Protein AF-A0A528F548-F1 (afdb_monomer_lite)

pLDDT: mean 93.27, std 6.85, range [57.97, 98.19]

Secondary structure (DSSP, 8-state):
-----HHHHHHHHHHHTT-EEEEES-GGGGGGGTTPPP-SSEEEEE---GGG--HHHHHHHHHHHHH-

Radius of gyration: 12.27 Å; chains: 1; bounding box: 36×19×31 Å

Sequence (68 aa):
ADVFTPAHAAREWLLRNGRAPYLLVHPGLAPDFCELPDRDKRAVIVGDAGDAFTYAALNDAFRELSAG

Structure (mmCIF, N/CA/C/O backbone):
data_AF-A0A528F548-F1
#
_entry.id   AF-A0A528F548-F1
#
loop_
_atom_site.group_PDB
_atom_site.id
_atom_site.type_symbol
_atom_site.label_atom_id
_atom_site.label_alt_id
_atom_site.label_comp_id
_atom_site.label_asym_id
_atom_site.label_entity_id
_atom_site.label_seq_id
_atom_site.pdbx_PDB_ins_code
_atom_site.Cartn_x
_atom_site.Cartn_y
_atom_site.Cartn_z
_atom_site.occupancy
_atom_site.B_iso_or_equiv
_atom_site.auth_seq_id
_atom_site.auth_comp_id
_atom_site.auth_asym_id
_atom_site.auth_atom_id
_atom_site.pdbx_PDB_model_num
ATOM 1 N N . ALA A 1 1 ? 21.05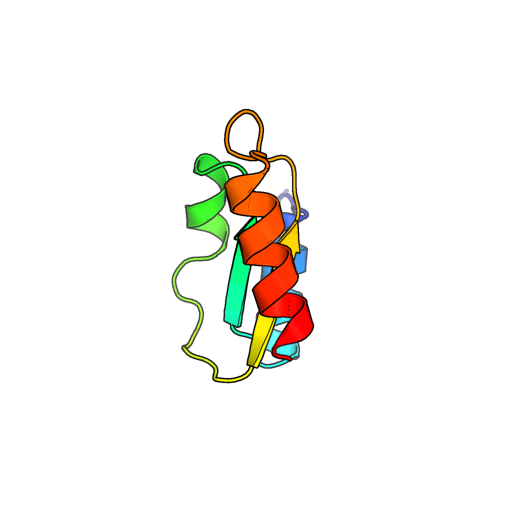3 -3.281 15.359 1.00 57.97 1 ALA A N 1
ATOM 2 C CA . ALA A 1 1 ? 19.993 -2.260 15.411 1.00 57.97 1 ALA A CA 1
ATOM 3 C C . ALA A 1 1 ? 18.914 -2.716 14.452 1.00 57.97 1 ALA A C 1
ATOM 5 O O . ALA A 1 1 ? 19.267 -3.075 13.336 1.00 57.97 1 ALA A O 1
ATOM 6 N N . ASP A 1 2 ? 17.668 -2.801 14.903 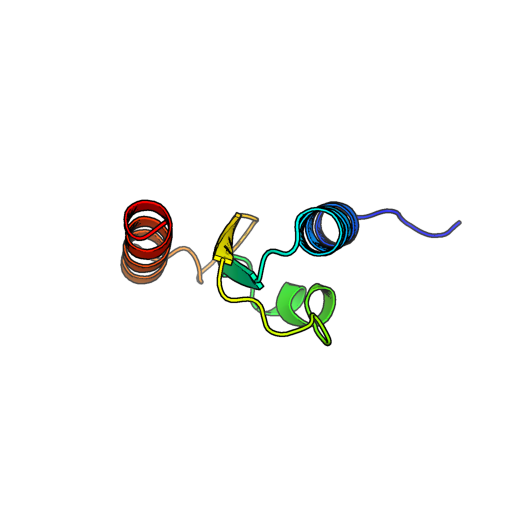1.00 78.44 2 ASP A N 1
ATOM 7 C CA . ASP A 1 2 ? 16.555 -3.151 14.022 1.00 78.44 2 ASP A CA 1
ATOM 8 C C . ASP A 1 2 ? 16.176 -1.911 13.196 1.00 78.44 2 ASP A C 1
ATOM 10 O O . ASP A 1 2 ? 16.135 -0.804 13.742 1.00 78.44 2 ASP A O 1
ATOM 14 N N . VAL A 1 3 ? 16.002 -2.053 11.881 1.00 83.44 3 VAL A N 1
ATOM 15 C CA . VAL A 1 3 ? 15.714 -0.914 10.993 1.00 83.44 3 VAL A CA 1
ATOM 16 C C . VAL A 1 3 ? 14.205 -0.703 10.955 1.00 83.44 3 VAL A C 1
ATOM 18 O O . VAL A 1 3 ? 13.457 -1.546 10.467 1.00 83.44 3 VAL A O 1
ATOM 21 N N . PHE A 1 4 ? 13.745 0.448 11.440 1.00 89.94 4 PHE A N 1
ATOM 22 C CA . PHE A 1 4 ? 12.348 0.841 11.292 1.00 89.94 4 PHE A CA 1
ATOM 23 C C . PHE A 1 4 ? 12.111 1.412 9.888 1.00 89.94 4 PHE A C 1
ATOM 25 O O . PHE A 1 4 ? 12.655 2.461 9.541 1.00 89.94 4 PHE A O 1
ATOM 32 N N . THR A 1 5 ? 11.320 0.711 9.072 1.00 93.69 5 THR A N 1
ATOM 33 C CA . THR A 1 5 ? 11.075 1.062 7.666 1.00 93.69 5 THR A CA 1
ATOM 34 C C . THR A 1 5 ? 9.738 1.797 7.484 1.00 93.69 5 THR A C 1
ATOM 36 O O . THR A 1 5 ? 8.819 1.637 8.294 1.00 93.69 5 THR A O 1
ATOM 39 N N . PRO A 1 6 ? 9.563 2.570 6.394 1.00 95.88 6 PRO A N 1
ATOM 40 C CA . PRO A 1 6 ? 8.263 3.142 6.043 1.00 95.88 6 PRO A CA 1
ATOM 41 C C . PRO A 1 6 ? 7.158 2.090 5.862 1.00 95.88 6 PRO A C 1
ATOM 43 O O . PRO A 1 6 ? 6.018 2.338 6.250 1.00 95.88 6 PRO A O 1
ATOM 46 N N . ALA A 1 7 ? 7.489 0.906 5.330 1.00 95.31 7 ALA A N 1
ATOM 47 C CA . ALA A 1 7 ? 6.538 -0.197 5.187 1.00 95.31 7 ALA A CA 1
ATOM 48 C C . ALA A 1 7 ? 6.039 -0.687 6.558 1.00 95.31 7 ALA A C 1
ATOM 50 O O . ALA A 1 7 ? 4.831 -0.805 6.763 1.00 95.31 7 ALA A O 1
ATOM 51 N N . HIS A 1 8 ? 6.940 -0.837 7.539 1.00 94.88 8 HIS A N 1
ATOM 52 C CA . HIS A 1 8 ? 6.562 -1.133 8.924 1.00 94.88 8 HIS A CA 1
ATOM 53 C C . HIS A 1 8 ? 5.663 -0.044 9.525 1.00 94.88 8 HIS A C 1
ATOM 55 O O . HIS A 1 8 ? 4.657 -0.358 10.161 1.00 94.88 8 HIS A O 1
ATOM 61 N N . ALA A 1 9 ? 5.973 1.236 9.292 1.00 96.12 9 ALA A N 1
ATOM 62 C CA . ALA A 1 9 ? 5.148 2.342 9.776 1.00 96.12 9 ALA A CA 1
ATOM 63 C C . ALA A 1 9 ? 3.728 2.319 9.180 1.00 96.12 9 ALA A C 1
ATOM 65 O O . ALA A 1 9 ? 2.745 2.497 9.903 1.00 96.12 9 ALA A O 1
ATOM 66 N N . ALA A 1 10 ? 3.612 2.061 7.874 1.00 97.31 10 ALA A N 1
ATOM 67 C CA . ALA A 1 10 ? 2.333 1.946 7.179 1.00 97.31 10 ALA A CA 1
ATOM 68 C C . ALA A 1 10 ? 1.522 0.737 7.673 1.00 97.31 10 ALA A C 1
ATOM 70 O O . ALA A 1 10 ? 0.328 0.866 7.951 1.00 97.31 10 ALA A O 1
ATOM 71 N N . ARG A 1 11 ? 2.174 -0.419 7.855 1.00 96.69 11 ARG A N 1
ATOM 72 C CA . ARG A 1 11 ? 1.561 -1.633 8.411 1.00 96.69 11 ARG A CA 1
ATOM 73 C C . ARG A 1 11 ? 0.982 -1.390 9.805 1.00 96.69 11 ARG A C 1
ATOM 75 O O . ARG A 1 11 ? -0.174 -1.715 10.066 1.00 96.69 11 ARG A O 1
ATOM 82 N N . GLU A 1 12 ? 1.759 -0.771 10.690 1.00 96.25 12 GLU A N 1
ATOM 83 C CA . GLU A 1 12 ? 1.315 -0.409 12.040 1.00 96.25 12 GLU A CA 1
ATOM 84 C C . GLU A 1 12 ? 0.120 0.547 12.017 1.00 96.25 12 GLU A C 1
ATOM 86 O O . GLU A 1 12 ? -0.826 0.396 12.795 1.00 96.25 12 GLU A O 1
ATOM 91 N N . TRP A 1 13 ? 0.124 1.520 11.104 1.00 97.31 13 TRP A N 1
ATOM 92 C CA . TRP A 1 13 ? -1.000 2.433 10.944 1.00 97.31 13 TRP A CA 1
ATOM 93 C C . TRP A 1 13 ? -2.275 1.696 10.509 1.00 97.31 13 TRP A C 1
ATOM 95 O O . TRP A 1 13 ? -3.334 1.938 11.090 1.00 97.31 13 TRP A O 1
ATOM 105 N N . LEU A 1 14 ? -2.190 0.762 9.555 1.00 96.88 14 LEU A N 1
ATOM 106 C CA . LEU A 1 14 ? -3.334 -0.049 9.114 1.00 96.88 14 LEU A CA 1
ATOM 107 C C . LEU A 1 14 ? -3.952 -0.836 10.276 1.00 96.88 14 LEU A C 1
ATOM 109 O O . LEU A 1 14 ? -5.169 -0.797 10.471 1.00 96.88 14 LEU A O 1
ATOM 113 N N . LEU A 1 15 ? -3.115 -1.489 11.089 1.00 96.31 15 LEU A N 1
ATOM 114 C CA . LEU A 1 15 ? -3.553 -2.263 12.254 1.00 96.31 15 LEU A CA 1
ATOM 115 C C . LEU A 1 15 ? -4.258 -1.384 13.288 1.00 96.31 15 LEU A C 1
ATOM 117 O O . LEU A 1 15 ? -5.367 -1.704 13.719 1.00 96.31 15 LEU A O 1
ATOM 121 N N . ARG A 1 16 ? -3.650 -0.248 13.644 1.00 97.12 16 ARG A N 1
ATOM 122 C CA . ARG A 1 16 ? -4.195 0.688 14.642 1.00 97.12 16 ARG A CA 1
ATOM 123 C C . ARG A 1 16 ? -5.508 1.331 14.203 1.00 97.12 16 ARG A C 1
ATOM 125 O O . ARG A 1 16 ? -6.313 1.694 15.053 1.00 97.12 16 ARG A O 1
ATOM 132 N N . ASN A 1 17 ? -5.727 1.461 12.896 1.00 96.06 17 ASN A N 1
ATOM 133 C CA . ASN A 1 17 ? -6.917 2.097 12.329 1.00 96.06 17 ASN A CA 1
ATOM 134 C C . ASN A 1 17 ? -7.946 1.094 11.781 1.00 96.06 17 ASN A C 1
ATOM 136 O O . ASN A 1 17 ? -8.958 1.516 11.219 1.00 96.06 17 ASN A O 1
ATOM 140 N N . GLY A 1 18 ? -7.703 -0.2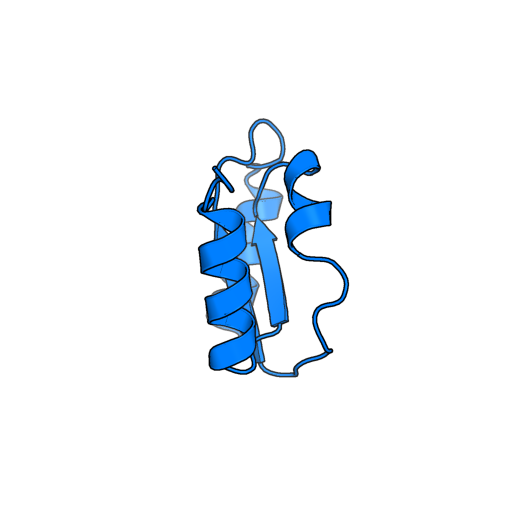14 11.925 1.00 95.62 18 GLY A N 1
ATOM 141 C CA . GLY A 1 18 ? -8.610 -1.262 11.454 1.00 95.62 18 GLY A CA 1
ATOM 142 C C . GLY A 1 18 ? -8.870 -1.205 9.946 1.00 95.62 18 GLY A C 1
ATOM 143 O O . GLY A 1 18 ? -10.014 -1.361 9.524 1.00 95.62 18 GLY A O 1
ATOM 144 N N . ARG A 1 19 ? -7.830 -0.944 9.145 1.00 95.44 19 ARG A N 1
ATOM 145 C CA . ARG A 1 19 ? -7.916 -0.806 7.683 1.00 95.44 19 ARG A CA 1
ATOM 146 C C . ARG A 1 19 ? -7.275 -1.991 6.963 1.00 95.44 19 ARG A C 1
ATOM 148 O O . ARG A 1 19 ? -6.217 -2.458 7.378 1.00 95.44 19 ARG A O 1
ATOM 155 N N . ALA A 1 20 ? -7.888 -2.427 5.867 1.00 94.12 20 ALA A N 1
ATOM 156 C CA . ALA A 1 20 ? -7.287 -3.350 4.908 1.00 94.12 20 ALA A CA 1
ATOM 157 C C . ALA A 1 20 ? -6.486 -2.560 3.858 1.00 94.12 20 ALA A C 1
ATOM 159 O O . ALA A 1 20 ? -6.942 -1.499 3.420 1.00 94.12 20 ALA A O 1
ATOM 160 N N . PRO A 1 21 ? -5.302 -3.034 3.443 1.00 95.44 21 PRO A N 1
ATOM 161 C CA . PRO A 1 21 ? -4.511 -2.342 2.436 1.00 95.44 21 PRO A CA 1
ATOM 162 C C . PRO A 1 21 ? -5.034 -2.584 1.016 1.00 95.44 21 PRO A C 1
ATOM 164 O O . PRO A 1 21 ? -5.370 -3.705 0.644 1.00 95.44 21 PRO A O 1
ATOM 167 N N . TYR A 1 22 ? -4.975 -1.547 0.187 1.00 95.38 22 TYR A N 1
ATOM 168 C CA . TYR A 1 22 ? -4.815 -1.665 -1.259 1.00 95.38 22 TYR A CA 1
ATOM 169 C C . TYR A 1 22 ? -3.399 -1.196 -1.606 1.00 95.38 22 TYR A C 1
ATOM 171 O O . TYR A 1 22 ? -3.040 -0.050 -1.329 1.00 95.38 22 TYR A O 1
ATOM 179 N N . LEU A 1 23 ? -2.569 -2.079 -2.157 1.00 96.06 23 LEU A N 1
ATOM 180 C CA . LEU A 1 23 ? -1.139 -1.827 -2.331 1.00 96.06 23 LEU A CA 1
ATOM 181 C C . LEU A 1 23 ? -0.835 -1.283 -3.731 1.00 96.06 23 LEU A C 1
ATOM 183 O O . LEU A 1 23 ? -0.933 -2.008 -4.716 1.00 96.06 23 LEU A O 1
ATOM 187 N N . LEU A 1 24 ? -0.400 -0.025 -3.799 1.00 96.94 24 LEU A N 1
ATOM 188 C CA . LEU A 1 24 ? 0.225 0.581 -4.974 1.00 96.94 24 LEU A CA 1
ATOM 189 C C . LEU A 1 24 ? 1.717 0.802 -4.678 1.00 96.94 24 LEU A C 1
ATOM 191 O O . LEU A 1 24 ? 2.184 1.920 -4.459 1.00 96.94 24 LEU A O 1
ATOM 195 N N . VAL A 1 25 ? 2.447 -0.310 -4.599 1.00 96.75 25 VAL A N 1
ATOM 196 C CA . VAL A 1 25 ? 3.878 -0.382 -4.262 1.00 96.75 25 VAL A CA 1
ATOM 197 C C . VAL A 1 25 ? 4.558 -1.445 -5.123 1.00 96.75 25 VAL A C 1
ATOM 199 O O . VAL A 1 25 ? 3.888 -2.258 -5.761 1.00 96.75 25 VAL A O 1
ATOM 202 N N . HIS A 1 26 ? 5.889 -1.472 -5.128 1.00 96.12 26 HIS A N 1
ATOM 203 C CA . HIS A 1 26 ? 6.637 -2.477 -5.873 1.00 96.12 26 HIS A CA 1
ATOM 204 C C . HIS A 1 26 ? 6.328 -3.877 -5.305 1.00 96.12 26 HIS A C 1
ATOM 206 O O . HIS A 1 26 ? 6.297 -4.024 -4.080 1.00 96.12 26 HIS A O 1
ATOM 212 N N . PRO A 1 27 ? 6.156 -4.933 -6.128 1.00 93.19 27 PRO A N 1
ATOM 213 C CA . PRO A 1 27 ? 5.775 -6.267 -5.644 1.00 93.19 27 PRO A CA 1
ATOM 214 C C . PRO A 1 27 ? 6.705 -6.843 -4.567 1.00 93.19 27 PRO A C 1
ATOM 216 O O . PRO A 1 27 ? 6.269 -7.595 -3.701 1.00 93.19 27 PRO A O 1
ATOM 219 N N . GLY A 1 28 ? 7.981 -6.447 -4.585 1.00 94.50 28 GLY A N 1
ATOM 220 C CA . GLY A 1 28 ? 8.963 -6.817 -3.561 1.00 94.50 28 GLY A CA 1
ATOM 221 C C . GLY A 1 28 ? 8.645 -6.321 -2.142 1.00 94.50 28 GLY A C 1
ATOM 222 O O . GLY A 1 28 ? 9.210 -6.862 -1.202 1.00 94.50 28 GLY A O 1
ATOM 223 N N . LEU A 1 29 ? 7.741 -5.346 -1.982 1.00 92.56 29 LEU A N 1
ATOM 224 C CA . LEU A 1 29 ? 7.255 -4.852 -0.686 1.00 92.56 29 LEU A CA 1
ATOM 225 C C . LEU A 1 29 ? 5.989 -5.577 -0.203 1.00 92.56 29 LEU A C 1
ATOM 227 O O . LEU A 1 29 ? 5.564 -5.372 0.928 1.00 92.56 29 LEU A O 1
ATOM 231 N N . ALA A 1 30 ? 5.365 -6.432 -1.022 1.00 91.25 30 ALA A N 1
ATOM 232 C CA . ALA A 1 30 ? 4.174 -7.178 -0.608 1.00 91.25 30 ALA A CA 1
ATOM 233 C C . ALA A 1 30 ? 4.378 -8.034 0.665 1.00 91.25 30 ALA A C 1
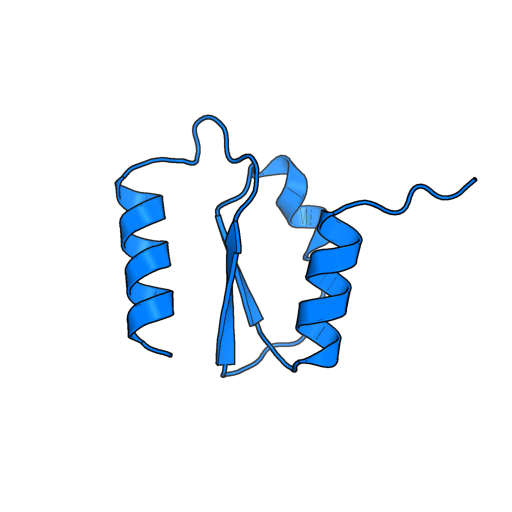ATOM 235 O O . ALA A 1 30 ? 3.454 -8.076 1.483 1.00 91.25 30 ALA A O 1
ATOM 236 N N . PRO A 1 31 ? 5.550 -8.670 0.902 1.00 94.06 31 PRO A N 1
ATOM 237 C CA . PRO A 1 31 ? 5.802 -9.407 2.140 1.00 94.06 31 PRO A CA 1
ATOM 238 C C . PRO A 1 31 ? 5.702 -8.553 3.411 1.00 94.06 31 PRO A C 1
ATOM 240 O O . PRO A 1 31 ? 5.316 -9.084 4.445 1.00 94.06 31 PRO A O 1
ATOM 243 N N . ASP A 1 32 ? 5.964 -7.242 3.350 1.00 93.75 32 ASP A N 1
ATOM 244 C CA . ASP A 1 32 ? 5.839 -6.351 4.515 1.00 93.75 32 ASP A CA 1
ATOM 245 C C . ASP A 1 32 ? 4.378 -6.147 4.960 1.00 93.75 32 ASP A C 1
ATOM 247 O O . ASP A 1 32 ? 4.115 -5.664 6.060 1.00 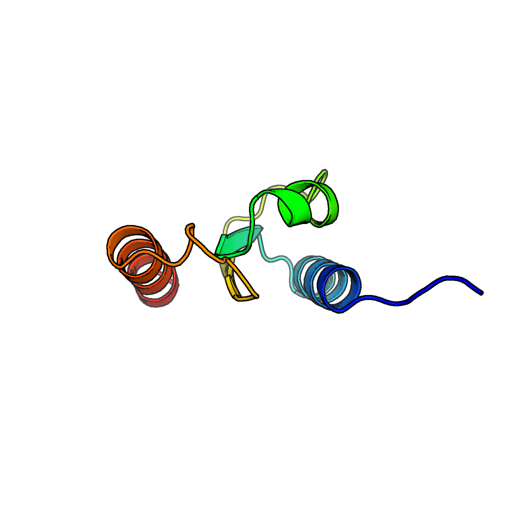93.75 32 ASP A O 1
ATOM 251 N N . PHE A 1 33 ? 3.409 -6.519 4.120 1.00 94.62 33 PHE A N 1
ATOM 252 C CA . PHE A 1 33 ? 1.974 -6.366 4.373 1.00 94.62 33 PHE A CA 1
ATOM 253 C C . PHE A 1 33 ? 1.241 -7.711 4.478 1.00 94.62 33 PHE A C 1
ATOM 255 O O . PHE A 1 33 ? 0.009 -7.746 4.437 1.00 94.62 33 PHE A O 1
ATOM 262 N N . CYS A 1 34 ? 1.969 -8.822 4.625 1.00 91.88 34 CYS A N 1
ATOM 263 C CA . CYS A 1 34 ? 1.356 -10.130 4.829 1.00 91.88 34 CYS A CA 1
ATOM 264 C C . CYS A 1 34 ? 0.706 -10.251 6.223 1.00 91.88 34 CYS A C 1
ATOM 266 O O . CYS A 1 34 ? 0.986 -9.478 7.149 1.00 91.88 34 CYS A O 1
ATOM 268 N N . GLU A 1 35 ? -0.193 -11.233 6.354 1.00 92.25 35 GLU A N 1
ATOM 269 C CA . GLU A 1 35 ? -0.847 -11.603 7.622 1.00 92.25 35 GLU A CA 1
ATOM 270 C C . GLU A 1 35 ? -1.644 -10.467 8.290 1.00 92.25 35 GLU A C 1
ATOM 272 O O . GLU A 1 35 ? -1.901 -10.486 9.496 1.00 92.25 35 GLU A O 1
ATOM 277 N N . LEU A 1 36 ? -2.056 -9.460 7.516 1.00 91.69 36 LEU A N 1
ATOM 278 C CA . LEU A 1 36 ? -2.997 -8.455 7.991 1.00 91.69 36 LEU A CA 1
ATOM 279 C C . LEU A 1 36 ? -4.409 -9.063 8.064 1.00 91.69 36 LEU A C 1
ATOM 281 O O . LEU A 1 36 ? -4.806 -9.786 7.151 1.00 91.69 36 LEU A O 1
ATOM 285 N N . PRO A 1 37 ? -5.176 -8.793 9.136 1.00 90.81 37 PRO A N 1
ATOM 286 C CA . PRO A 1 37 ? -6.541 -9.290 9.258 1.00 90.81 37 PRO A CA 1
ATOM 287 C C . PRO A 1 37 ? -7.435 -8.685 8.174 1.00 90.81 37 PRO A C 1
ATOM 289 O O . PRO A 1 37 ? -7.279 -7.510 7.834 1.00 90.81 37 PRO A O 1
ATOM 292 N N . ASP A 1 38 ? -8.423 -9.449 7.711 1.00 88.62 38 ASP A N 1
ATOM 293 C CA . ASP A 1 38 ? -9.457 -8.925 6.820 1.00 88.62 38 ASP A CA 1
ATOM 294 C C . ASP A 1 38 ? -10.246 -7.803 7.506 1.00 88.62 38 ASP A C 1
ATOM 296 O O . ASP A 1 38 ? -10.615 -7.891 8.684 1.00 88.62 38 ASP A O 1
ATOM 300 N N . ARG A 1 39 ? -10.486 -6.719 6.763 1.00 91.69 39 ARG A N 1
ATOM 301 C CA . ARG A 1 39 ? -11.233 -5.539 7.213 1.00 91.69 39 ARG A CA 1
ATOM 302 C C . ARG A 1 39 ? -12.105 -5.015 6.081 1.00 91.69 39 ARG A C 1
ATOM 304 O O . ARG A 1 39 ? -11.667 -4.964 4.936 1.00 91.69 39 ARG A O 1
ATOM 311 N N . ASP A 1 40 ? -13.287 -4.525 6.437 1.00 89.06 40 ASP A N 1
ATOM 312 C CA . ASP A 1 40 ? -14.241 -3.983 5.462 1.00 89.06 40 ASP A CA 1
ATOM 313 C C . ASP A 1 40 ? -13.793 -2.634 4.889 1.00 89.06 40 ASP A C 1
ATOM 315 O O . ASP A 1 40 ? -14.051 -2.317 3.733 1.00 89.06 40 ASP A O 1
ATOM 319 N N . LYS A 1 41 ? -13.112 -1.823 5.707 1.00 92.44 41 LYS A N 1
ATOM 320 C CA . LYS A 1 41 ? -12.654 -0.487 5.323 1.00 92.44 41 LYS A CA 1
ATOM 321 C C . LYS A 1 41 ? -11.257 -0.543 4.734 1.00 92.44 41 LYS A C 1
ATOM 323 O O . LYS A 1 41 ? -10.326 -0.992 5.408 1.00 92.44 41 LYS A O 1
ATOM 328 N N . ARG A 1 42 ? -11.086 -0.005 3.530 1.00 92.25 42 ARG A N 1
ATOM 329 C CA . ARG A 1 42 ? -9.803 -0.019 2.824 1.00 92.25 42 ARG A CA 1
ATOM 330 C C . ARG A 1 42 ? -9.010 1.270 3.026 1.00 92.25 42 ARG A C 1
ATOM 332 O O . ARG A 1 42 ? -9.531 2.287 3.493 1.00 92.25 42 ARG A O 1
ATOM 339 N N . ALA A 1 43 ? -7.715 1.188 2.748 1.00 95.69 43 ALA A N 1
ATOM 340 C CA . ALA A 1 43 ? -6.799 2.314 2.638 1.00 95.69 43 ALA A CA 1
ATOM 341 C C . ALA A 1 43 ? -5.775 2.021 1.537 1.00 95.69 43 ALA A C 1
ATOM 343 O O . ALA A 1 43 ? -5.185 0.941 1.506 1.00 95.69 43 ALA A O 1
ATOM 344 N N . VAL A 1 44 ? -5.545 2.988 0.650 1.00 96.50 44 VAL A N 1
ATOM 345 C CA . VAL A 1 44 ? -4.522 2.872 -0.393 1.00 96.50 44 VAL A CA 1
ATOM 346 C C . VAL A 1 44 ? -3.154 3.198 0.196 1.00 96.50 44 VAL A C 1
ATOM 348 O O . VAL A 1 44 ? -2.947 4.286 0.735 1.00 96.50 44 VAL A O 1
ATOM 351 N N . ILE A 1 45 ? -2.212 2.266 0.069 1.00 96.88 45 ILE A N 1
ATOM 352 C CA . ILE A 1 45 ? -0.807 2.457 0.423 1.00 96.88 45 ILE A CA 1
ATOM 353 C C . ILE A 1 45 ? -0.031 2.747 -0.852 1.00 96.88 45 ILE A C 1
ATOM 355 O O . ILE A 1 45 ? 0.055 1.895 -1.735 1.00 96.88 45 ILE A O 1
ATOM 359 N N . VAL A 1 46 ? 0.536 3.948 -0.930 1.00 96.75 46 VAL A N 1
ATOM 360 C CA . VAL A 1 46 ? 1.356 4.387 -2.060 1.00 96.75 46 VAL A CA 1
ATOM 361 C C . VAL A 1 46 ? 2.816 4.429 -1.632 1.00 96.75 46 VAL A C 1
ATOM 363 O O . VAL A 1 46 ? 3.153 4.998 -0.594 1.00 96.75 46 VAL A O 1
ATOM 366 N N . GLY A 1 47 ? 3.678 3.841 -2.449 1.00 95.12 47 GLY A N 1
ATOM 367 C CA . GLY A 1 47 ? 5.127 3.856 -2.287 1.00 95.12 47 GLY A CA 1
ATOM 368 C C . GLY A 1 47 ? 5.810 3.839 -3.648 1.00 95.12 47 GLY A C 1
ATOM 369 O O . GLY A 1 47 ? 5.160 4.031 -4.675 1.00 95.12 47 GLY A O 1
ATOM 370 N N . ASP A 1 48 ? 7.119 3.595 -3.668 1.00 95.44 48 ASP A N 1
ATOM 371 C CA . ASP A 1 48 ? 7.811 3.353 -4.932 1.00 95.44 48 ASP A CA 1
ATOM 372 C C . ASP A 1 48 ? 7.290 2.046 -5.544 1.00 95.44 48 ASP A C 1
ATOM 374 O O . ASP A 1 48 ? 7.440 0.971 -4.954 1.00 95.44 48 ASP A O 1
ATOM 378 N N . ALA A 1 49 ? 6.616 2.157 -6.689 1.00 95.62 49 ALA A N 1
ATOM 379 C CA . ALA A 1 49 ? 6.063 1.016 -7.404 1.00 95.62 49 ALA A CA 1
ATOM 380 C C . ALA A 1 49 ? 6.809 0.669 -8.693 1.00 95.62 49 ALA A C 1
ATOM 382 O O . ALA A 1 49 ? 6.459 -0.328 -9.322 1.00 95.62 49 ALA A O 1
ATOM 383 N N . GLY A 1 50 ? 7.844 1.431 -9.069 1.00 95.00 50 GLY A N 1
ATOM 384 C CA . GLY A 1 50 ? 8.560 1.241 -10.331 1.00 95.00 50 GLY A CA 1
ATOM 385 C C . GLY A 1 50 ? 7.602 1.032 -11.511 1.00 95.00 50 GLY A C 1
ATOM 386 O O . GLY A 1 50 ? 6.641 1.781 -11.691 1.00 95.00 50 GLY A O 1
ATOM 387 N N . ASP A 1 51 ? 7.810 -0.051 -12.258 1.00 95.94 51 ASP A N 1
ATOM 388 C CA . ASP A 1 51 ? 6.990 -0.407 -13.423 1.00 95.94 51 ASP A CA 1
ATOM 389 C C . ASP A 1 51 ? 5.536 -0.784 -13.080 1.00 95.94 51 ASP A C 1
ATOM 391 O O . ASP A 1 51 ? 4.669 -0.771 -13.954 1.00 95.94 51 ASP A O 1
ATOM 395 N N . ALA A 1 52 ? 5.228 -1.087 -11.813 1.00 92.69 52 ALA A N 1
ATOM 396 C CA . ALA A 1 52 ? 3.856 -1.336 -11.373 1.00 92.69 52 ALA A CA 1
ATOM 397 C C . ALA A 1 52 ? 3.029 -0.040 -11.253 1.00 92.69 52 ALA A C 1
ATOM 399 O O . ALA A 1 52 ? 1.800 -0.110 -11.170 1.00 92.69 52 ALA A O 1
ATOM 400 N N . PHE A 1 53 ? 3.658 1.144 -11.307 1.00 95.94 53 PHE A N 1
ATOM 401 C CA . PHE A 1 53 ? 2.989 2.450 -11.254 1.00 95.94 53 PHE A CA 1
ATOM 402 C C . PHE A 1 53 ? 2.337 2.839 -12.595 1.00 95.94 53 PHE A C 1
ATOM 404 O O . PHE A 1 53 ? 2.574 3.903 -13.169 1.00 95.94 53 PHE A O 1
ATOM 411 N N . THR A 1 54 ? 1.514 1.944 -13.131 1.00 97.38 54 THR A N 1
ATOM 412 C CA . THR A 1 54 ? 0.807 2.151 -14.398 1.00 97.38 54 THR A CA 1
ATOM 413 C C . THR A 1 54 ? -0.440 3.012 -14.208 1.00 97.38 54 THR A C 1
ATOM 415 O O . THR A 1 54 ? -1.009 3.091 -13.118 1.00 97.38 54 THR A O 1
ATOM 418 N N . TYR A 1 55 ? -0.937 3.605 -15.298 1.00 97.88 55 TYR A N 1
ATOM 419 C CA . TYR A 1 55 ? -2.218 4.320 -15.276 1.00 97.88 55 TYR A CA 1
ATOM 420 C C . TYR A 1 55 ? -3.375 3.430 -14.803 1.00 97.88 55 TYR A C 1
ATOM 422 O O . TYR A 1 55 ? -4.226 3.884 -14.046 1.00 97.88 55 TYR A O 1
ATOM 430 N N . ALA A 1 56 ? -3.396 2.161 -15.221 1.00 98.19 56 ALA A N 1
ATOM 431 C CA . ALA A 1 56 ? -4.421 1.214 -14.796 1.00 98.19 56 ALA A CA 1
ATOM 432 C C . ALA A 1 56 ? -4.399 1.021 -13.270 1.00 98.19 56 ALA A C 1
ATOM 434 O O . ALA A 1 56 ? -5.430 1.190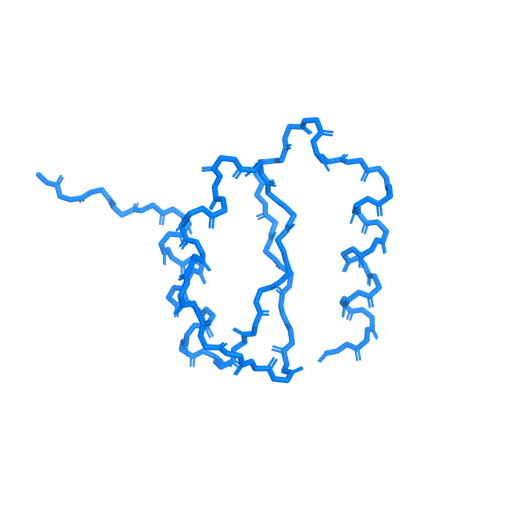 -12.625 1.00 98.19 56 ALA A O 1
ATOM 435 N N . ALA A 1 57 ? -3.217 0.782 -12.694 1.00 96.75 57 ALA A N 1
ATOM 436 C CA . ALA A 1 57 ? -3.051 0.615 -11.251 1.00 96.75 57 ALA A CA 1
ATOM 437 C C . ALA A 1 57 ? -3.424 1.888 -10.467 1.00 96.75 57 ALA A C 1
ATOM 439 O O . ALA A 1 57 ? -4.104 1.819 -9.445 1.00 96.75 57 ALA A O 1
ATOM 440 N N . LEU A 1 58 ? -3.041 3.063 -10.973 1.00 97.31 58 LEU A N 1
ATOM 441 C CA . LEU A 1 58 ? -3.434 4.353 -10.400 1.00 97.31 58 LEU A CA 1
ATOM 442 C C . LEU A 1 58 ? -4.947 4.574 -10.426 1.00 97.31 58 LEU A C 1
ATOM 444 O O . LEU A 1 58 ? -5.529 5.047 -9.452 1.00 97.31 58 LEU A O 1
ATOM 448 N N . ASN A 1 59 ? -5.586 4.249 -11.544 1.00 97.69 59 ASN A N 1
ATOM 449 C CA . ASN A 1 59 ? -7.021 4.411 -11.712 1.00 97.69 59 ASN A CA 1
ATOM 450 C C . ASN A 1 59 ? -7.810 3.452 -10.807 1.00 97.69 59 ASN A C 1
ATOM 452 O O . ASN A 1 59 ? -8.836 3.842 -10.252 1.00 97.69 59 ASN A O 1
ATOM 456 N N . ASP A 1 60 ? -7.322 2.231 -10.600 1.00 96.88 60 ASP A N 1
ATOM 457 C CA . ASP A 1 60 ? -7.930 1.297 -9.653 1.00 96.88 60 ASP A CA 1
ATOM 458 C C . ASP A 1 60 ? -7.736 1.758 -8.201 1.00 96.88 60 ASP A C 1
ATOM 460 O O . ASP A 1 60 ? -8.709 1.810 -7.449 1.00 96.88 60 ASP A O 1
ATOM 464 N N . ALA A 1 61 ? -6.542 2.236 -7.832 1.00 96.38 61 ALA A N 1
ATOM 465 C CA . ALA A 1 61 ? -6.309 2.866 -6.531 1.00 96.38 61 ALA A CA 1
ATOM 466 C C . ALA A 1 61 ? -7.230 4.082 -6.293 1.00 96.38 61 ALA A C 1
ATOM 468 O O . ALA A 1 61 ? -7.779 4.265 -5.207 1.00 96.38 61 ALA A O 1
ATOM 469 N N . PHE A 1 62 ? -7.450 4.913 -7.314 1.00 96.25 62 PHE A N 1
ATOM 470 C CA . PHE A 1 62 ? -8.362 6.055 -7.230 1.00 96.25 62 PHE A CA 1
ATOM 471 C C . PHE A 1 62 ? -9.823 5.635 -7.000 1.00 96.25 62 PHE A C 1
ATOM 473 O O . PHE A 1 62 ? -10.549 6.286 -6.242 1.00 96.25 62 PHE A O 1
ATOM 480 N N . ARG A 1 63 ? -10.266 4.540 -7.625 1.00 95.69 63 ARG A N 1
ATOM 481 C CA . ARG A 1 63 ? -11.612 3.989 -7.407 1.00 95.69 63 ARG A CA 1
ATOM 482 C C . ARG A 1 63 ? -11.800 3.497 -5.976 1.00 95.69 63 ARG A C 1
ATOM 484 O O . ARG A 1 63 ? -12.854 3.757 -5.408 1.00 95.69 63 ARG A O 1
ATOM 491 N N . GLU A 1 64 ? -10.785 2.874 -5.382 1.00 94.19 64 GLU A N 1
ATOM 492 C CA . GLU A 1 64 ? -10.805 2.473 -3.967 1.00 94.19 64 GLU A CA 1
ATOM 493 C C . GLU A 1 64 ? -10.975 3.693 -3.048 1.00 94.19 64 GLU A C 1
ATOM 495 O O . GLU A 1 64 ? -11.838 3.695 -2.176 1.00 94.19 64 GLU A O 1
ATOM 500 N N . LEU A 1 65 ? -10.242 4.786 -3.299 1.00 92.44 65 LEU A N 1
ATOM 501 C CA . LEU A 1 65 ? -10.410 6.039 -2.545 1.00 92.44 65 LEU A CA 1
ATOM 502 C C . LEU A 1 65 ? -11.799 6.666 -2.720 1.00 92.44 65 LEU A C 1
ATOM 504 O O . LEU A 1 65 ? -12.311 7.298 -1.799 1.00 92.44 65 LEU A O 1
ATOM 508 N N . SER A 1 66 ? -12.396 6.512 -3.901 1.00 91.88 66 SER A N 1
ATOM 509 C CA . SER A 1 66 ? -13.730 7.041 -4.199 1.00 91.88 66 SER A CA 1
ATOM 510 C C . SER A 1 66 ? -14.850 6.210 -3.564 1.00 91.88 66 SER A C 1
ATOM 512 O O . SER A 1 66 ? -15.928 6.744 -3.312 1.00 91.88 66 SER A O 1
ATOM 514 N N . ALA A 1 67 ? -14.611 4.917 -3.323 1.00 85.62 67 ALA A N 1
ATOM 515 C CA . ALA A 1 67 ? -15.578 4.000 -2.722 1.00 85.62 67 ALA A CA 1
ATOM 516 C C . ALA A 1 67 ? -15.692 4.153 -1.191 1.00 85.62 67 ALA A C 1
ATOM 518 O O . ALA A 1 67 ? -16.789 3.977 -0.657 1.00 85.62 67 ALA A O 1
ATOM 519 N N . GLY A 1 68 ? -14.605 4.539 -0.507 1.00 60.25 68 GLY A N 1
ATOM 520 C CA . GLY A 1 68 ? -14.570 4.836 0.939 1.00 60.25 68 GLY A CA 1
ATOM 521 C C . GLY A 1 68 ? -14.094 3.691 1.831 1.00 60.25 68 GLY A C 1
ATOM 522 O O . GLY A 1 68 ? -14.357 3.773 3.058 1.00 60.25 68 GLY A O 1
#

Foldseek 3Di:
DDDDDPLNVVLVVCQVVQADEDEQAAPVSVVSNPPDDDGPHHDYDHDHHDVSNDPVSVVVNVVSVVVD